Protein AF-A0A3R7EZM6-F1 (afdb_monomer_lite)

Secondary structure (DSSP, 8-state):
-----HHHHHHHHHHHHHHHHHHHHHHHHHTHHHHHHHHHHTHHHHHHHHHHHHHHHHHHHHHHHHHHHHHTTSS-THHIIIIIHHHHHHHHHHHHHHHHHHHHHHSPPP-

Foldseek 3Di:
DPDDDLVVVVVVLVVLLVVLVVLLVVLCVVCVVLQVVLCVVPVVLNVVLVVLQVVLVVLLVVLVVVVVCVVVVNDPPVCCVVPNSVSNVSSSVSNSVSSVSSSVSRPDDDD

Structure (mmCIF, N/CA/C/O backbone):
data_AF-A0A3R7EZM6-F1
#
_entry.id   AF-A0A3R7EZM6-F1
#
loop_
_atom_site.group_PDB
_atom_site.id
_atom_site.type_symbol
_atom_site.label_atom_id
_atom_site.label_alt_id
_atom_site.label_comp_id
_atom_site.label_asym_id
_atom_site.label_entity_id
_atom_site.label_seq_id
_atom_site.pdbx_PDB_ins_code
_atom_site.Cartn_x
_atom_site.Cartn_y
_atom_site.Cartn_z
_atom_site.occupancy
_atom_site.B_iso_or_equiv
_atom_site.auth_seq_id
_atom_site.auth_comp_id
_atom_site.auth_asym_id
_atom_site.auth_atom_id
_atom_site.pdbx_PDB_model_num
ATOM 1 N N . MET A 1 1 ? -7.987 -1.698 -29.548 1.00 43.88 1 MET A N 1
ATOM 2 C CA . MET A 1 1 ? -8.085 -1.948 -28.092 1.00 43.88 1 MET A CA 1
ATOM 3 C C . MET A 1 1 ? -7.441 -0.764 -27.388 1.00 43.88 1 MET A C 1
ATOM 5 O O . MET A 1 1 ? -6.288 -0.829 -26.992 1.00 43.88 1 MET A O 1
ATOM 9 N N . GLU A 1 2 ? -8.156 0.354 -27.339 1.00 59.28 2 GLU A N 1
ATOM 10 C CA . GLU A 1 2 ? -7.651 1.657 -26.894 1.00 59.28 2 GLU A CA 1
ATOM 11 C C . GLU A 1 2 ? -8.391 2.046 -25.611 1.00 59.28 2 GLU A C 1
ATOM 13 O O . GLU A 1 2 ? -9.231 2.932 -25.597 1.00 59.28 2 GLU A O 1
ATOM 18 N N . TYR A 1 3 ? -8.197 1.277 -24.541 1.00 50.41 3 TYR A N 1
ATOM 19 C CA . TYR A 1 3 ? -8.977 1.458 -23.315 1.00 50.41 3 TYR A CA 1
ATOM 20 C C . TYR A 1 3 ? -8.127 1.178 -22.082 1.00 50.41 3 TYR A C 1
ATOM 22 O O . TYR A 1 3 ? -8.296 0.155 -21.433 1.00 50.41 3 TYR A O 1
ATOM 30 N N . LEU A 1 4 ? -7.188 2.084 -21.796 1.00 57.31 4 LEU A N 1
ATOM 31 C CA . LEU A 1 4 ? -6.825 2.546 -20.448 1.00 57.31 4 LEU A CA 1
ATOM 32 C C . LEU A 1 4 ? -5.676 3.553 -20.593 1.00 57.31 4 LEU A C 1
ATOM 34 O O . LEU A 1 4 ? -4.533 3.167 -20.821 1.00 57.31 4 LEU A O 1
ATOM 38 N N . ASN A 1 5 ? -5.958 4.854 -20.468 1.00 72.81 5 ASN A N 1
ATOM 39 C CA . ASN A 1 5 ? -4.878 5.835 -20.373 1.00 72.81 5 ASN A CA 1
ATOM 40 C C . ASN A 1 5 ? -4.192 5.645 -19.004 1.00 72.81 5 ASN A C 1
ATOM 42 O O . ASN A 1 5 ? -4.854 5.846 -17.978 1.00 72.81 5 ASN A O 1
ATOM 46 N N . PRO A 1 6 ? -2.899 5.274 -18.950 1.00 68.56 6 PRO A N 1
ATOM 47 C CA . PRO A 1 6 ? -2.196 5.011 -17.693 1.00 68.56 6 PRO A CA 1
ATOM 48 C C . PRO A 1 6 ? -2.217 6.218 -16.743 1.00 68.56 6 PRO A C 1
ATOM 50 O O . PRO A 1 6 ? -2.225 6.047 -15.524 1.00 68.56 6 PRO A O 1
ATOM 53 N N . VAL A 1 7 ? -2.320 7.436 -17.285 1.00 73.62 7 VAL A N 1
ATOM 54 C CA . VAL A 1 7 ? -2.462 8.669 -16.502 1.00 73.62 7 VAL A CA 1
ATOM 55 C C . VAL A 1 7 ? -3.795 8.699 -15.747 1.00 73.62 7 VAL A C 1
ATOM 57 O O . VAL A 1 7 ? -3.818 8.976 -14.549 1.00 73.62 7 VAL A O 1
ATOM 60 N N . LEU A 1 8 ? -4.906 8.354 -16.410 1.00 79.94 8 LEU A N 1
ATOM 61 C CA . LEU A 1 8 ? -6.233 8.308 -15.780 1.00 79.94 8 LEU A CA 1
ATOM 62 C C . LEU A 1 8 ? -6.292 7.245 -14.680 1.00 79.94 8 LEU A C 1
ATOM 64 O O . LEU A 1 8 ? -6.853 7.497 -13.615 1.00 79.94 8 LEU A O 1
ATOM 68 N N . VAL A 1 9 ? -5.668 6.085 -14.905 1.00 77.81 9 VAL A N 1
ATOM 69 C CA . VAL A 1 9 ? -5.576 5.013 -13.900 1.00 77.81 9 VAL A CA 1
ATOM 70 C C . VAL A 1 9 ? -4.838 5.504 -12.655 1.00 77.81 9 VAL A C 1
ATOM 72 O O . VAL A 1 9 ? -5.311 5.289 -11.539 1.00 77.81 9 VAL A O 1
ATOM 75 N N . GLY A 1 10 ? -3.725 6.222 -12.834 1.00 76.06 10 GLY A N 1
ATOM 76 C CA . GLY A 1 10 ? -2.974 6.820 -11.730 1.00 76.06 10 GLY A CA 1
ATOM 77 C C . GLY A 1 10 ? -3.783 7.855 -10.939 1.00 76.06 10 GLY A C 1
ATOM 78 O O . GLY A 1 10 ? -3.780 7.838 -9.705 1.00 76.06 10 GLY A O 1
ATOM 79 N N . ILE A 1 11 ? -4.532 8.724 -11.626 1.00 82.88 11 ILE A N 1
ATOM 80 C CA . ILE A 1 11 ? -5.404 9.722 -10.984 1.00 82.88 11 ILE A CA 1
ATOM 81 C C . ILE A 1 11 ? -6.517 9.035 -10.180 1.00 82.88 11 ILE A C 1
ATOM 83 O O . ILE A 1 11 ? -6.741 9.371 -9.015 1.00 82.88 11 ILE A O 1
ATOM 87 N N . PHE A 1 12 ? -7.182 8.030 -10.751 1.00 83.12 12 PHE A N 1
ATOM 88 C CA . PHE A 1 12 ? -8.228 7.288 -10.044 1.00 83.12 12 PHE A CA 1
ATOM 89 C C . PHE A 1 12 ? -7.680 6.552 -8.819 1.00 83.12 12 PHE A C 1
ATOM 91 O O . PHE A 1 12 ? -8.235 6.669 -7.724 1.00 83.12 12 PHE A O 1
ATOM 98 N N . ALA A 1 13 ? -6.567 5.837 -8.981 1.00 80.62 13 ALA A N 1
ATOM 99 C CA . ALA A 1 13 ? -5.948 5.083 -7.900 1.00 80.62 13 ALA A CA 1
ATOM 100 C C . ALA A 1 13 ? -5.480 5.991 -6.751 1.00 80.62 13 ALA A C 1
ATOM 102 O O . ALA A 1 13 ? -5.758 5.704 -5.586 1.00 80.62 13 ALA A O 1
ATOM 103 N N . SER A 1 14 ? -4.834 7.118 -7.068 1.00 81.31 14 SER A N 1
ATOM 104 C CA . SER A 1 14 ? -4.398 8.097 -6.062 1.00 81.31 14 SER A CA 1
ATOM 105 C C . SER A 1 14 ? -5.576 8.732 -5.318 1.00 81.31 14 SER A C 1
ATOM 107 O O . SER A 1 14 ? -5.522 8.872 -4.096 1.00 81.31 14 SER A O 1
ATOM 109 N N . THR A 1 15 ? -6.675 9.030 -6.016 1.00 87.25 15 THR A N 1
ATOM 110 C CA . THR A 1 15 ? -7.901 9.560 -5.399 1.00 87.25 15 THR A CA 1
ATOM 111 C C . THR A 1 15 ? -8.509 8.560 -4.414 1.00 87.25 15 THR A C 1
ATOM 113 O O . THR A 1 15 ? -8.823 8.919 -3.277 1.00 87.25 15 THR A O 1
ATOM 116 N N . ILE A 1 16 ? -8.622 7.286 -4.810 1.00 86.00 16 ILE A N 1
ATOM 117 C CA . ILE A 1 16 ? -9.143 6.207 -3.956 1.00 86.00 16 ILE A CA 1
ATOM 118 C C . ILE A 1 16 ? -8.247 6.007 -2.727 1.00 86.00 16 ILE A C 1
ATOM 120 O O . ILE A 1 16 ? -8.748 5.946 -1.600 1.00 86.00 16 ILE A O 1
ATOM 124 N N . ALA A 1 17 ? -6.929 5.946 -2.927 1.00 82.75 17 ALA A N 1
ATOM 125 C CA . ALA A 1 17 ? -5.959 5.786 -1.848 1.00 82.75 17 ALA A CA 1
ATOM 126 C C . ALA A 1 17 ? -5.990 6.970 -0.868 1.00 82.75 17 ALA A C 1
ATOM 128 O O . ALA A 1 17 ? -5.985 6.765 0.349 1.00 82.75 17 ALA A O 1
ATOM 129 N N . SER A 1 18 ? -6.085 8.201 -1.378 1.00 87.44 18 SER A N 1
ATOM 130 C CA . SER A 1 18 ? -6.187 9.417 -0.565 1.00 87.44 18 SER A CA 1
ATOM 131 C C . SER A 1 18 ? -7.479 9.436 0.253 1.00 87.44 18 SER A C 1
ATOM 133 O O . SER A 1 18 ? -7.446 9.643 1.468 1.00 87.44 18 SER A O 1
ATOM 135 N N . TYR A 1 19 ? -8.613 9.095 -0.367 1.00 89.31 19 TYR A N 1
ATOM 136 C CA . TYR A 1 19 ? -9.893 8.965 0.328 1.00 89.31 19 TYR A CA 1
ATOM 137 C C . TYR A 1 19 ? -9.842 7.913 1.449 1.00 89.31 19 TYR A C 1
ATOM 139 O O . TYR A 1 19 ? -10.270 8.183 2.574 1.00 89.31 19 TYR A O 1
ATOM 147 N N . LEU A 1 20 ? -9.286 6.726 1.176 1.00 85.00 20 LEU A N 1
ATOM 148 C CA . LEU A 1 20 ? -9.105 5.666 2.175 1.00 85.00 20 LEU A CA 1
ATOM 149 C C . LEU A 1 20 ? -8.205 6.116 3.327 1.00 85.00 20 LEU A C 1
ATOM 151 O O . LEU A 1 20 ? -8.555 5.915 4.490 1.00 85.00 20 LEU A O 1
ATOM 155 N N . THR A 1 21 ? -7.091 6.773 3.011 1.00 87.50 21 THR A N 1
ATOM 156 C CA . THR A 1 21 ? -6.151 7.310 4.003 1.00 87.50 21 THR A CA 1
ATOM 157 C C . THR A 1 21 ? -6.829 8.346 4.893 1.00 87.50 21 THR A C 1
ATOM 159 O O . THR A 1 21 ? -6.755 8.249 6.118 1.00 87.50 21 THR A O 1
ATOM 162 N N . PHE A 1 22 ? -7.577 9.282 4.302 1.00 89.06 22 PHE A N 1
ATOM 163 C CA . PHE A 1 22 ? -8.352 10.270 5.047 1.00 89.06 22 PHE A CA 1
ATOM 164 C C . PHE A 1 22 ? -9.390 9.611 5.961 1.00 89.06 22 PHE A C 1
ATOM 166 O O . PHE A 1 22 ? -9.558 10.002 7.116 1.00 89.06 22 PHE A O 1
ATOM 173 N N . LYS A 1 23 ? -10.068 8.569 5.476 1.00 85.69 23 LYS A N 1
ATOM 174 C CA . LYS A 1 23 ? -11.076 7.835 6.246 1.00 85.69 23 LYS A CA 1
ATOM 175 C C . LYS A 1 23 ? -10.468 7.102 7.440 1.00 85.69 23 LYS A C 1
ATOM 177 O O . LYS A 1 23 ? -11.058 7.110 8.525 1.00 85.69 23 LYS A O 1
ATOM 182 N N . VAL A 1 24 ? -9.299 6.488 7.244 1.00 85.50 24 VAL A N 1
ATOM 183 C CA . VAL A 1 24 ? -8.515 5.851 8.307 1.00 85.50 24 VAL A CA 1
ATOM 184 C C . VAL A 1 24 ? -8.086 6.895 9.332 1.00 85.50 24 VAL A C 1
ATOM 186 O O . VAL A 1 24 ? -8.398 6.748 10.511 1.00 85.50 24 VAL A O 1
ATOM 189 N N . TYR A 1 25 ? -7.478 7.992 8.878 1.00 87.81 25 TYR A N 1
ATOM 190 C CA . TYR A 1 25 ? -7.027 9.088 9.733 1.00 87.81 25 TYR A CA 1
ATOM 191 C C . TYR A 1 25 ? -8.171 9.688 10.561 1.00 87.81 25 TYR A C 1
ATOM 193 O O . TYR A 1 25 ? -8.088 9.756 11.784 1.00 87.81 25 TYR A O 1
ATOM 201 N N . SER A 1 26 ? -9.284 10.043 9.915 1.00 84.19 26 SER A N 1
ATOM 202 C CA . SER A 1 26 ? -10.452 10.627 10.580 1.00 84.19 26 SER A CA 1
ATOM 203 C C . SER A 1 26 ? -11.067 9.677 11.614 1.00 84.19 26 SER A C 1
ATOM 205 O O . SER A 1 26 ? -11.470 10.111 12.694 1.00 84.19 26 SER A O 1
ATOM 207 N N . SER A 1 27 ? -11.115 8.374 11.313 1.00 80.38 27 SER A N 1
ATOM 208 C CA . SER A 1 27 ? -11.652 7.369 12.241 1.00 80.38 27 SER A CA 1
ATOM 209 C C . SER A 1 27 ? -10.749 7.186 13.459 1.00 80.38 27 SER A C 1
ATOM 211 O O . SER A 1 27 ? -11.257 7.148 14.580 1.00 80.38 27 SER A O 1
ATOM 213 N N . SER A 1 28 ? -9.432 7.141 13.244 1.00 80.31 28 SER A N 1
ATOM 214 C CA . SER A 1 28 ? -8.443 7.054 14.318 1.00 80.31 28 SER A CA 1
ATOM 215 C C . SER A 1 28 ? -8.463 8.295 15.208 1.00 80.31 28 SER A C 1
ATOM 217 O O . SER A 1 28 ? -8.499 8.156 16.423 1.00 80.31 28 SER A O 1
ATOM 219 N N . MET A 1 29 ? -8.521 9.497 14.625 1.00 82.75 29 MET A N 1
ATOM 220 C CA . MET A 1 29 ? -8.456 10.761 15.370 1.00 82.75 29 MET A CA 1
ATOM 221 C C . MET A 1 29 ? -9.715 11.030 16.207 1.00 82.75 29 MET A C 1
ATOM 223 O O . MET A 1 29 ? -9.639 11.594 17.293 1.00 82.75 29 MET A O 1
ATOM 227 N N . ARG A 1 30 ? -10.899 10.627 15.719 1.00 81.69 30 ARG A N 1
ATOM 228 C CA . ARG A 1 30 ? -12.169 10.854 16.434 1.00 81.69 30 ARG A CA 1
ATOM 229 C C . ARG A 1 30 ? -12.317 10.001 17.690 1.00 81.69 30 ARG A C 1
ATOM 231 O O . ARG A 1 30 ? -13.044 10.395 18.597 1.00 81.69 30 ARG A O 1
ATOM 238 N N . ARG A 1 31 ? -11.722 8.805 17.715 1.00 82.31 31 ARG A N 1
ATOM 239 C CA . ARG A 1 31 ? -11.800 7.862 18.842 1.00 82.31 31 ARG A CA 1
ATOM 240 C C . ARG A 1 31 ? -10.493 7.080 18.959 1.00 82.31 31 ARG A C 1
ATOM 242 O O . ARG A 1 31 ? -10.457 5.879 18.678 1.00 82.31 31 ARG A O 1
ATOM 249 N N . THR A 1 32 ? -9.430 7.773 19.354 1.00 81.88 32 THR A N 1
ATOM 250 C CA . THR A 1 32 ? -8.072 7.218 19.437 1.00 81.88 32 THR A CA 1
ATOM 251 C C . THR A 1 32 ? -8.016 5.993 20.343 1.00 81.88 32 THR A C 1
ATOM 253 O O . THR A 1 32 ? -7.621 4.923 19.884 1.00 81.88 32 THR A O 1
ATOM 256 N N . ASP A 1 33 ? -8.531 6.094 21.570 1.00 84.00 33 ASP A N 1
ATOM 257 C CA . ASP A 1 33 ? -8.497 4.991 22.543 1.00 84.00 33 ASP A CA 1
ATOM 258 C C . ASP A 1 33 ? -9.264 3.759 22.050 1.00 84.00 33 ASP A C 1
ATOM 260 O O . ASP A 1 33 ? -8.793 2.626 22.158 1.00 84.00 33 ASP A O 1
ATOM 264 N N . TYR A 1 34 ? -10.420 3.977 21.414 1.00 85.31 34 TYR A N 1
ATOM 265 C CA . TYR A 1 34 ? -11.209 2.904 20.804 1.00 85.31 34 TYR A CA 1
ATOM 266 C C . TYR A 1 34 ? -10.456 2.222 19.657 1.00 85.31 34 TYR A C 1
ATOM 268 O O . TYR A 1 34 ? -10.463 0.994 19.542 1.00 85.31 34 TYR A O 1
ATOM 276 N N . SER A 1 35 ? -9.816 3.016 18.799 1.00 82.44 35 SER A N 1
ATOM 277 C CA . SER A 1 35 ? -9.079 2.517 17.638 1.00 82.44 35 SER A CA 1
ATOM 278 C C . SER A 1 35 ? -7.858 1.713 18.077 1.00 82.44 35 SER A C 1
ATOM 280 O O . SER A 1 35 ? -7.643 0.613 17.570 1.00 82.44 35 SER A O 1
ATOM 282 N N . ILE A 1 36 ? -7.120 2.201 19.079 1.00 83.75 36 ILE A N 1
ATOM 283 C CA . ILE A 1 36 ? -5.988 1.495 19.687 1.00 83.75 36 ILE A CA 1
ATOM 284 C C . ILE A 1 36 ? -6.459 0.177 20.310 1.00 83.75 36 ILE A C 1
ATOM 286 O O . ILE A 1 36 ? -5.928 -0.880 19.967 1.00 83.75 36 ILE A O 1
ATOM 290 N N . ALA A 1 37 ? -7.502 0.199 21.146 1.00 86.31 37 ALA A N 1
ATOM 291 C CA . ALA A 1 37 ? -8.046 -1.017 21.751 1.00 86.31 37 ALA A CA 1
ATOM 292 C C . ALA A 1 37 ? -8.460 -2.050 20.688 1.00 86.31 37 ALA A C 1
ATOM 294 O O . ALA A 1 37 ? -8.152 -3.237 20.808 1.00 86.31 37 ALA A O 1
ATOM 295 N N . ARG A 1 38 ? -9.091 -1.610 19.593 1.00 85.56 38 ARG A N 1
ATOM 296 C CA . ARG A 1 38 ? -9.473 -2.477 18.467 1.00 85.56 38 ARG A CA 1
ATOM 297 C C . ARG A 1 38 ? -8.277 -3.075 17.730 1.00 85.56 38 ARG A C 1
ATOM 299 O O . ARG A 1 38 ? -8.370 -4.236 17.332 1.00 85.56 38 ARG A O 1
ATOM 306 N N . LEU A 1 39 ? -7.176 -2.339 17.570 1.00 89.06 39 LEU A N 1
ATOM 307 C CA . LEU A 1 39 ? -5.950 -2.868 16.959 1.00 89.06 39 LEU A CA 1
ATOM 308 C C . LEU A 1 39 ? -5.383 -4.043 17.769 1.00 89.06 39 LEU A C 1
ATOM 310 O O . LEU A 1 39 ? -4.953 -5.036 17.174 1.00 89.06 39 LEU A O 1
ATOM 314 N N . PHE A 1 40 ? -5.445 -3.967 19.103 1.00 88.50 40 PHE A N 1
ATOM 315 C CA . PHE A 1 40 ? -5.037 -5.056 19.997 1.00 88.50 40 PHE A CA 1
ATOM 316 C C . PHE A 1 40 ? -6.054 -6.203 20.041 1.00 88.50 40 PHE A C 1
ATOM 318 O O . PHE A 1 40 ? -5.663 -7.368 19.974 1.00 88.50 40 PHE A O 1
ATOM 325 N N . LEU A 1 41 ? -7.356 -5.904 20.088 1.00 88.38 41 LEU A N 1
ATOM 326 C CA . LEU A 1 41 ? -8.413 -6.923 20.111 1.00 88.38 41 LEU A CA 1
ATOM 327 C C . LEU A 1 41 ? -8.481 -7.720 18.800 1.00 88.38 41 LEU A C 1
ATOM 329 O O . LEU A 1 41 ? -8.664 -8.936 18.819 1.00 88.38 41 LEU A O 1
ATOM 333 N N . ARG A 1 42 ? -8.285 -7.064 17.649 1.00 89.75 42 ARG A N 1
ATOM 334 C CA . ARG A 1 42 ? -8.233 -7.705 16.322 1.00 89.75 42 ARG A CA 1
ATOM 335 C C . ARG A 1 42 ? -6.793 -7.940 15.862 1.00 89.75 42 ARG A C 1
ATOM 337 O O . ARG A 1 42 ? -6.482 -7.792 14.683 1.00 89.75 42 ARG A O 1
ATOM 344 N N . ARG A 1 43 ? -5.911 -8.355 16.781 1.00 89.00 43 ARG A N 1
ATOM 345 C CA . ARG A 1 43 ? -4.466 -8.541 16.545 1.00 89.00 43 ARG A CA 1
ATOM 346 C C . ARG A 1 43 ? -4.134 -9.294 15.252 1.00 89.00 43 ARG A C 1
ATOM 348 O O . ARG A 1 43 ? -3.197 -8.908 14.562 1.00 89.00 43 ARG A O 1
ATOM 355 N N . ARG A 1 44 ? -4.877 -10.355 14.907 1.00 90.25 44 ARG A N 1
ATOM 356 C CA . ARG A 1 44 ? -4.645 -11.128 13.669 1.00 90.25 44 ARG A CA 1
ATOM 357 C C . ARG A 1 44 ? -4.844 -10.277 12.412 1.00 90.25 44 ARG A C 1
ATOM 359 O O . ARG A 1 44 ? -3.968 -10.271 11.550 1.00 90.25 44 ARG A O 1
ATOM 366 N N . ASP A 1 45 ? -5.946 -9.535 12.340 1.00 88.88 45 ASP A N 1
ATOM 367 C CA . ASP A 1 45 ? -6.275 -8.667 11.203 1.00 88.88 45 ASP A CA 1
ATOM 368 C C . ASP A 1 45 ? -5.320 -7.468 11.136 1.00 88.88 45 ASP A C 1
ATOM 370 O O . ASP A 1 45 ? -4.843 -7.116 10.059 1.00 88.88 45 ASP A O 1
ATOM 374 N N . THR A 1 46 ? -4.952 -6.903 12.291 1.00 90.06 46 THR A N 1
ATOM 375 C CA . THR A 1 46 ? -3.944 -5.838 12.399 1.00 90.06 46 THR A CA 1
ATOM 376 C C . THR A 1 46 ? -2.584 -6.292 11.872 1.00 90.06 46 THR A C 1
ATOM 378 O O . THR A 1 46 ? -1.989 -5.622 11.031 1.00 90.06 46 THR A O 1
ATOM 381 N N . ILE A 1 47 ? -2.094 -7.455 12.317 1.00 92.44 47 ILE A N 1
ATOM 382 C CA . ILE A 1 47 ? -0.821 -8.017 11.840 1.00 92.44 47 ILE A CA 1
ATOM 383 C C . ILE A 1 47 ? -0.902 -8.318 10.343 1.00 92.44 47 ILE A C 1
ATOM 385 O O . ILE A 1 47 ? 0.066 -8.080 9.624 1.00 92.44 47 ILE A O 1
ATOM 389 N N . LYS A 1 48 ? -2.041 -8.824 9.853 1.00 92.31 48 LYS A N 1
ATOM 390 C CA . LYS A 1 48 ? -2.249 -9.064 8.421 1.00 92.31 48 LYS A CA 1
ATOM 391 C C . LYS A 1 48 ? -2.158 -7.761 7.624 1.00 92.31 48 LYS A C 1
ATOM 393 O O . LYS A 1 48 ? -1.405 -7.719 6.656 1.00 92.31 48 LYS A O 1
ATOM 398 N N . SER A 1 49 ? -2.864 -6.710 8.046 1.00 92.88 49 SER A N 1
ATOM 399 C CA . SER A 1 49 ? -2.781 -5.379 7.433 1.00 92.88 49 SER A CA 1
ATOM 400 C C . SER A 1 49 ? -1.337 -4.875 7.415 1.00 92.88 49 SER A C 1
ATOM 402 O O . SER A 1 49 ? -0.832 -4.518 6.356 1.00 92.88 49 SER A O 1
ATOM 404 N N . LEU A 1 50 ? -0.624 -4.962 8.542 1.00 93.44 50 LEU A N 1
ATOM 405 C CA . LEU A 1 50 ? 0.765 -4.515 8.629 1.00 93.44 50 LEU A CA 1
ATOM 406 C C . LEU A 1 50 ? 1.703 -5.312 7.707 1.00 93.44 50 LEU A C 1
ATOM 408 O O . LEU A 1 50 ? 2.530 -4.720 7.023 1.00 93.44 50 LEU A O 1
ATOM 412 N N . LYS A 1 51 ? 1.554 -6.641 7.628 1.00 94.06 51 LYS A N 1
ATOM 413 C CA . LYS A 1 51 ? 2.337 -7.481 6.704 1.00 94.06 51 LYS A CA 1
ATOM 414 C C . LYS A 1 51 ? 2.107 -7.089 5.245 1.00 94.06 51 LYS A C 1
ATOM 416 O O . LYS A 1 51 ? 3.069 -6.967 4.494 1.00 94.06 51 LYS A O 1
ATOM 421 N N . VAL A 1 52 ? 0.849 -6.872 4.858 1.00 94.50 52 VAL A N 1
ATOM 422 C CA . VAL A 1 52 ? 0.493 -6.427 3.501 1.00 94.50 52 VAL A CA 1
ATOM 423 C C . VAL A 1 52 ? 1.038 -5.022 3.234 1.00 94.50 52 VAL A C 1
ATOM 425 O O . VAL A 1 52 ? 1.559 -4.777 2.150 1.00 94.50 52 VAL A O 1
ATOM 428 N N . LEU A 1 53 ? 0.968 -4.118 4.219 1.00 93.88 53 LEU A N 1
ATOM 429 C CA . LEU A 1 53 ? 1.523 -2.768 4.121 1.00 93.88 53 LEU A CA 1
ATOM 430 C C . LEU A 1 53 ? 3.026 -2.808 3.836 1.00 93.88 53 LEU A C 1
ATOM 432 O O . LEU A 1 53 ? 3.490 -2.172 2.895 1.00 93.88 53 LEU A O 1
ATOM 436 N N . ILE A 1 54 ? 3.769 -3.578 4.636 1.00 94.50 54 ILE A N 1
ATOM 437 C CA . ILE A 1 54 ? 5.220 -3.726 4.503 1.00 94.50 54 ILE A CA 1
ATOM 438 C C . ILE A 1 54 ? 5.556 -4.317 3.133 1.00 94.50 54 ILE A C 1
ATOM 440 O O . ILE A 1 54 ? 6.365 -3.739 2.417 1.00 94.50 54 ILE A O 1
ATOM 444 N N . ALA A 1 55 ? 4.886 -5.400 2.725 1.00 94.19 55 ALA A N 1
ATOM 445 C CA . ALA A 1 55 ? 5.101 -6.010 1.413 1.00 94.19 55 ALA A CA 1
ATOM 446 C C . ALA A 1 55 ? 4.828 -5.026 0.260 1.00 94.19 55 ALA A C 1
ATOM 448 O O . ALA A 1 55 ? 5.632 -4.920 -0.665 1.00 94.19 55 ALA A O 1
ATOM 449 N N . GLY A 1 56 ? 3.732 -4.264 0.341 1.00 93.56 56 GLY A N 1
ATOM 450 C CA . GLY A 1 56 ? 3.394 -3.227 -0.634 1.00 93.56 56 GLY A CA 1
ATOM 451 C C . GLY A 1 56 ? 4.464 -2.137 -0.724 1.00 93.56 56 GLY A C 1
ATOM 452 O O . GLY A 1 56 ? 4.874 -1.780 -1.827 1.00 93.56 56 GLY A O 1
ATOM 453 N N . PHE A 1 57 ? 4.976 -1.658 0.414 1.00 92.69 57 PHE A N 1
ATOM 454 C CA . PHE A 1 57 ? 6.067 -0.680 0.439 1.00 92.69 57 PHE A CA 1
ATOM 455 C C . PHE A 1 57 ? 7.383 -1.236 -0.102 1.00 92.69 57 PHE A C 1
ATOM 457 O O . PHE A 1 57 ? 8.078 -0.525 -0.824 1.00 92.69 57 PHE A O 1
ATOM 464 N N . THR A 1 58 ? 7.727 -2.489 0.198 1.00 94.12 58 THR A N 1
ATOM 465 C CA . THR A 1 58 ? 8.931 -3.129 -0.349 1.00 94.12 58 THR A CA 1
ATOM 466 C C . THR A 1 58 ? 8.855 -3.229 -1.873 1.00 94.12 58 THR A C 1
ATOM 468 O O . THR A 1 58 ? 9.809 -2.868 -2.562 1.00 94.12 58 THR A O 1
ATOM 471 N N . ILE A 1 59 ? 7.704 -3.643 -2.411 1.00 93.69 59 ILE A N 1
ATOM 472 C CA . ILE A 1 59 ? 7.471 -3.713 -3.860 1.00 93.69 59 ILE A CA 1
ATOM 473 C C . ILE A 1 59 ? 7.533 -2.311 -4.474 1.00 93.69 59 ILE A C 1
ATOM 475 O O . ILE A 1 59 ? 8.249 -2.103 -5.452 1.00 93.69 59 ILE A O 1
ATOM 479 N N . PHE A 1 60 ? 6.882 -1.321 -3.863 1.00 91.56 60 PHE A N 1
ATOM 480 C CA . PHE A 1 60 ? 6.953 0.067 -4.320 1.00 91.56 60 PHE A CA 1
ATOM 481 C C . PHE A 1 60 ? 8.393 0.598 -4.357 1.00 91.56 60 PHE A C 1
ATOM 483 O O . PHE A 1 60 ? 8.823 1.165 -5.361 1.00 91.56 60 PHE A O 1
ATOM 490 N N . ALA A 1 61 ? 9.162 0.379 -3.288 1.00 93.25 61 ALA A N 1
ATOM 491 C CA . ALA A 1 61 ? 10.561 0.783 -3.208 1.00 93.25 61 ALA A CA 1
ATOM 492 C C . ALA A 1 61 ? 11.401 0.125 -4.313 1.00 93.25 61 ALA A C 1
ATOM 494 O O . ALA A 1 61 ? 12.215 0.799 -4.941 1.00 93.25 61 ALA A O 1
ATOM 495 N N . SER A 1 62 ? 11.149 -1.151 -4.622 1.00 92.69 62 SER A N 1
ATOM 496 C CA . SER A 1 62 ? 11.816 -1.836 -5.735 1.00 92.69 62 SER A CA 1
ATOM 497 C C . SER A 1 62 ? 11.502 -1.197 -7.096 1.00 92.69 62 SER A C 1
ATOM 499 O O . SER A 1 62 ? 12.413 -0.979 -7.892 1.00 92.69 62 SER A O 1
ATOM 501 N N . GLY A 1 63 ? 10.255 -0.772 -7.338 1.00 90.56 63 GLY A N 1
ATOM 502 C CA . GLY A 1 63 ? 9.883 -0.035 -8.555 1.00 90.56 63 GLY A CA 1
ATOM 503 C C . GLY A 1 63 ? 10.584 1.324 -8.665 1.00 90.56 63 GLY A C 1
ATOM 504 O O . GLY A 1 63 ? 10.960 1.769 -9.756 1.00 90.56 63 GLY A O 1
ATOM 505 N N . ARG A 1 64 ? 10.845 1.972 -7.524 1.00 92.31 64 ARG A N 1
ATOM 506 C CA . ARG A 1 64 ? 11.650 3.201 -7.472 1.00 92.31 64 ARG A CA 1
ATOM 507 C C . ARG A 1 64 ? 13.125 2.938 -7.749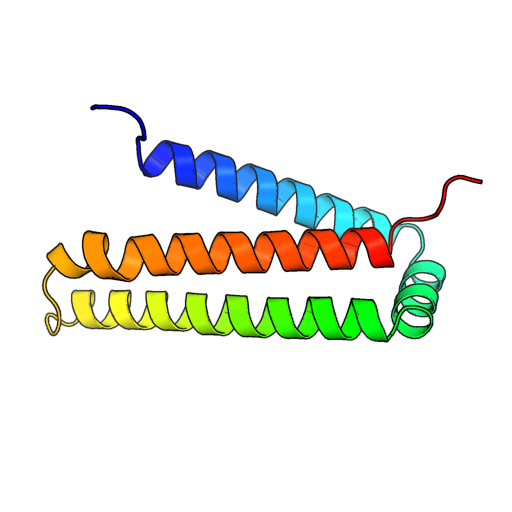 1.00 92.31 64 ARG A C 1
ATOM 509 O O . ARG A 1 64 ? 13.721 3.728 -8.473 1.00 92.31 64 ARG A O 1
ATOM 516 N N . LEU A 1 65 ? 13.689 1.827 -7.277 1.00 92.44 65 LEU A N 1
ATOM 517 C CA . LEU A 1 65 ? 15.049 1.422 -7.651 1.00 92.44 65 LEU A CA 1
ATOM 518 C C . LEU A 1 65 ? 15.170 1.188 -9.160 1.00 92.44 65 LEU A C 1
ATOM 520 O O . LEU A 1 65 ? 16.106 1.696 -9.767 1.00 92.44 65 LEU A O 1
ATOM 524 N N . VAL A 1 66 ? 14.191 0.526 -9.788 1.00 89.81 66 VAL A N 1
ATOM 525 C CA . VAL A 1 66 ? 14.142 0.382 -11.257 1.00 89.81 66 VAL A CA 1
ATOM 526 C C . VAL A 1 66 ? 14.139 1.751 -11.940 1.00 89.81 66 VAL A C 1
ATOM 528 O O . VAL A 1 66 ? 14.884 1.967 -12.889 1.00 89.81 66 VAL A O 1
ATOM 531 N N . SER A 1 67 ? 13.367 2.708 -11.419 1.00 88.25 67 SER A N 1
ATOM 532 C CA . SER A 1 67 ? 13.355 4.080 -11.949 1.00 88.25 67 SER A CA 1
ATOM 533 C C . SER A 1 67 ? 14.729 4.756 -11.850 1.00 88.25 67 SER A C 1
ATOM 535 O O . SER A 1 67 ? 15.138 5.437 -12.786 1.00 88.25 67 SER A O 1
ATOM 537 N N . MET A 1 68 ? 15.458 4.549 -10.748 1.00 91.12 68 MET A N 1
ATOM 538 C CA . MET A 1 68 ? 16.818 5.076 -10.577 1.00 91.12 68 MET A CA 1
ATOM 539 C C . MET A 1 68 ? 17.812 4.426 -11.545 1.00 91.12 68 MET A C 1
ATOM 541 O O . MET A 1 68 ? 18.651 5.121 -12.107 1.00 91.12 68 MET A O 1
ATOM 545 N N . LEU A 1 69 ? 17.702 3.117 -11.789 1.00 90.00 69 LEU A N 1
ATOM 546 C CA . LEU A 1 69 ? 18.558 2.415 -12.753 1.00 90.00 69 LEU A CA 1
ATOM 547 C C . LEU A 1 69 ? 18.351 2.916 -14.188 1.00 90.00 69 LEU A C 1
ATOM 549 O O . LEU A 1 69 ? 19.320 3.026 -14.936 1.00 90.00 69 LEU A O 1
ATOM 553 N N . ILE A 1 70 ? 17.112 3.255 -14.554 1.00 89.62 70 ILE A N 1
ATOM 554 C CA . ILE A 1 70 ? 16.798 3.864 -15.854 1.00 89.62 70 ILE A CA 1
ATOM 555 C C . ILE A 1 70 ? 17.429 5.258 -15.953 1.00 89.62 70 ILE A C 1
ATOM 557 O O . ILE A 1 70 ? 18.096 5.561 -16.936 1.00 89.62 70 ILE A O 1
ATOM 561 N N . LEU A 1 71 ? 17.297 6.087 -14.910 1.00 90.44 71 LEU A N 1
ATOM 562 C CA . LEU A 1 71 ? 17.909 7.424 -14.870 1.00 90.44 71 LEU A CA 1
ATOM 563 C C . LEU A 1 71 ? 19.442 7.392 -14.958 1.00 90.44 71 LEU A C 1
ATOM 565 O O . LEU A 1 71 ? 20.043 8.311 -15.505 1.00 90.44 71 LEU A O 1
ATOM 569 N N . LEU A 1 72 ? 20.073 6.342 -14.430 1.00 91.94 72 LEU A N 1
ATOM 570 C CA . LEU A 1 72 ? 21.520 6.126 -14.511 1.00 91.94 72 LEU A CA 1
ATOM 571 C C . LEU A 1 72 ? 21.974 5.541 -15.862 1.00 91.94 72 LEU A C 1
ATOM 573 O O . LEU A 1 72 ? 23.167 5.312 -16.046 1.00 91.94 72 LEU A O 1
ATOM 577 N N . GLY A 1 73 ? 21.050 5.275 -16.791 1.00 88.62 73 GLY A N 1
ATOM 578 C CA . GLY A 1 73 ? 21.347 4.694 -18.103 1.00 88.62 73 GLY A CA 1
ATOM 579 C C . GLY A 1 73 ? 21.710 3.206 -18.067 1.00 88.62 73 GLY A C 1
ATOM 580 O O . GLY A 1 73 ? 22.219 2.680 -19.051 1.00 88.62 73 GLY A O 1
ATOM 581 N N . ILE A 1 74 ? 21.467 2.520 -16.944 1.00 90.31 74 ILE A N 1
ATOM 582 C CA . ILE A 1 74 ? 21.746 1.083 -16.784 1.00 90.31 74 ILE A CA 1
ATOM 583 C C . ILE A 1 74 ? 20.628 0.246 -17.423 1.00 90.31 74 ILE A C 1
ATOM 585 O O . ILE A 1 74 ? 20.887 -0.829 -17.959 1.00 90.31 74 ILE A O 1
ATOM 589 N N . LEU A 1 75 ? 19.383 0.730 -17.355 1.00 85.88 75 LEU A N 1
ATOM 590 C CA . LEU A 1 75 ? 18.204 0.101 -17.954 1.00 85.88 75 LEU A CA 1
ATOM 591 C C . LEU A 1 75 ? 17.609 0.995 -19.045 1.00 85.88 75 LEU A C 1
ATOM 593 O O . LEU A 1 75 ? 17.535 2.211 -18.888 1.00 85.88 75 LEU A O 1
ATOM 597 N N . GLU A 1 76 ? 17.110 0.376 -20.113 1.00 87.00 76 GLU A N 1
ATOM 598 C CA . GLU A 1 76 ? 16.378 1.075 -21.171 1.00 87.00 76 GLU A CA 1
ATOM 599 C C . GLU A 1 76 ? 15.033 1.632 -20.681 1.00 87.00 76 GLU A C 1
ATOM 601 O O . GLU A 1 76 ? 14.370 1.057 -19.814 1.00 87.00 76 GLU A O 1
ATOM 606 N N . GLU A 1 77 ? 14.561 2.711 -21.313 1.00 84.50 77 GLU A N 1
ATOM 607 C CA . GLU A 1 77 ? 13.247 3.311 -21.030 1.00 84.50 77 GLU A CA 1
ATOM 608 C C . GLU A 1 77 ? 12.077 2.342 -21.268 1.00 84.50 77 GLU A C 1
ATOM 610 O O . GLU A 1 77 ? 11.020 2.464 -20.645 1.00 84.50 77 GLU A O 1
ATOM 615 N N . SER A 1 78 ? 12.270 1.321 -22.109 1.00 84.69 78 SER A N 1
ATOM 616 C CA . SER A 1 78 ? 11.309 0.234 -22.323 1.00 84.69 78 SER A CA 1
ATOM 617 C C . SER A 1 78 ? 10.949 -0.489 -21.011 1.00 84.69 78 SER A C 1
ATOM 619 O O . SER A 1 78 ? 9.796 -0.891 -20.816 1.00 84.69 78 SER A O 1
ATOM 621 N N . ALA A 1 79 ? 11.879 -0.557 -20.049 1.00 82.38 79 ALA A N 1
ATOM 622 C CA . ALA A 1 79 ? 11.661 -1.140 -18.726 1.00 82.3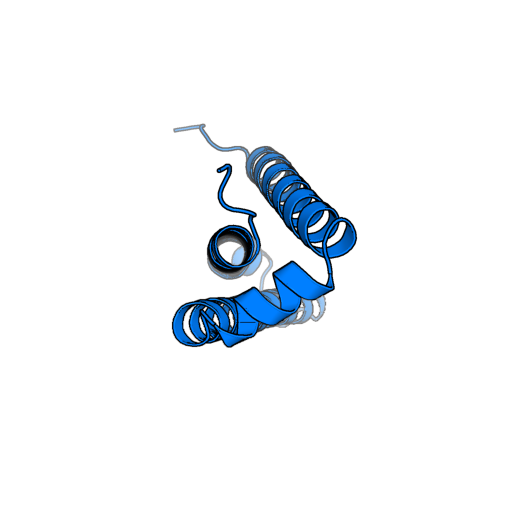8 79 ALA A CA 1
ATOM 623 C C . ALA A 1 79 ? 10.597 -0.398 -17.896 1.00 82.38 79 ALA A C 1
ATOM 625 O O . ALA A 1 79 ? 10.020 -0.982 -16.972 1.00 82.38 79 ALA A O 1
ATOM 626 N N . ILE A 1 80 ? 10.275 0.859 -18.230 1.00 81.50 80 ILE A N 1
ATOM 627 C CA . ILE A 1 80 ? 9.169 1.586 -17.595 1.00 81.50 80 ILE A CA 1
ATOM 628 C C . ILE A 1 80 ? 7.859 0.822 -17.807 1.00 81.50 80 ILE A C 1
ATOM 630 O O . ILE A 1 80 ? 7.126 0.570 -16.851 1.00 81.50 80 ILE A O 1
ATOM 634 N N . TYR A 1 81 ? 7.579 0.412 -19.042 1.00 80.44 81 TYR A N 1
ATOM 635 C CA . TYR A 1 81 ? 6.301 -0.200 -19.396 1.00 80.44 81 TYR A CA 1
ATOM 636 C C . TYR A 1 81 ? 6.198 -1.657 -18.942 1.00 80.44 81 TYR A C 1
ATOM 638 O O . TYR A 1 81 ? 5.147 -2.068 -18.456 1.00 80.44 81 TYR A O 1
ATOM 646 N N . TYR A 1 82 ? 7.283 -2.426 -19.055 1.00 83.25 82 TYR A N 1
ATOM 647 C CA . TYR A 1 82 ? 7.252 -3.866 -18.773 1.00 83.25 82 TYR A CA 1
ATOM 648 C C . TYR A 1 82 ? 7.554 -4.231 -17.318 1.00 83.25 82 TYR A C 1
ATOM 650 O O . TYR A 1 82 ? 7.131 -5.291 -16.863 1.00 83.25 82 TYR A O 1
ATOM 658 N N . ILE A 1 83 ? 8.271 -3.378 -16.582 1.00 84.56 83 ILE A N 1
ATOM 659 C CA . ILE A 1 83 ? 8.723 -3.686 -15.218 1.00 84.56 83 ILE A CA 1
ATOM 660 C C . ILE A 1 83 ? 8.123 -2.694 -14.227 1.00 84.56 83 ILE A C 1
ATOM 662 O O . ILE A 1 83 ? 7.421 -3.091 -13.297 1.00 84.56 83 ILE A O 1
ATOM 666 N N . ARG A 1 84 ? 8.347 -1.392 -14.429 1.00 85.12 84 ARG A N 1
ATOM 667 C CA . ARG A 1 84 ? 7.940 -0.374 -13.450 1.00 85.12 84 ARG A CA 1
ATOM 668 C C . ARG A 1 84 ? 6.421 -0.263 -13.317 1.00 85.12 84 ARG A C 1
ATOM 670 O O . ARG A 1 84 ? 5.918 -0.296 -12.198 1.00 85.12 84 ARG A O 1
ATOM 677 N N . VAL A 1 85 ? 5.696 -0.145 -14.429 1.00 84.69 85 VAL A N 1
ATOM 678 C CA . VAL A 1 85 ? 4.234 0.026 -14.411 1.00 84.69 85 VAL A CA 1
ATOM 679 C C . VAL A 1 85 ? 3.532 -1.149 -13.705 1.00 84.69 85 VAL A C 1
ATOM 681 O O . VAL A 1 85 ? 2.748 -0.888 -12.792 1.00 84.69 85 VAL A O 1
ATOM 684 N N . PRO A 1 86 ? 3.829 -2.429 -14.010 1.00 87.00 86 PRO A N 1
ATOM 685 C CA . PRO A 1 86 ? 3.252 -3.557 -13.273 1.00 87.00 86 PRO A CA 1
ATOM 686 C C . PRO A 1 86 ? 3.590 -3.564 -11.777 1.00 87.00 86 PRO A C 1
ATOM 688 O O . PRO A 1 86 ? 2.716 -3.852 -10.958 1.00 87.00 86 PRO A O 1
ATOM 691 N N . ILE A 1 87 ? 4.829 -3.215 -11.406 1.00 91.00 87 ILE A N 1
ATOM 692 C CA . ILE A 1 87 ? 5.258 -3.116 -10.001 1.00 91.00 87 ILE A CA 1
ATOM 693 C C . ILE A 1 87 ? 4.466 -2.031 -9.264 1.00 91.00 87 ILE A C 1
ATOM 695 O O . ILE A 1 87 ? 3.966 -2.276 -8.165 1.00 91.00 87 ILE A O 1
ATOM 699 N N . ASP A 1 88 ? 4.307 -0.854 -9.873 1.00 87.88 88 ASP A N 1
ATOM 700 C CA . ASP A 1 88 ? 3.554 0.260 -9.293 1.00 87.88 88 ASP A CA 1
ATOM 701 C C . ASP A 1 88 ? 2.067 -0.106 -9.118 1.00 87.88 88 ASP A C 1
ATOM 703 O O . ASP A 1 88 ? 1.468 0.193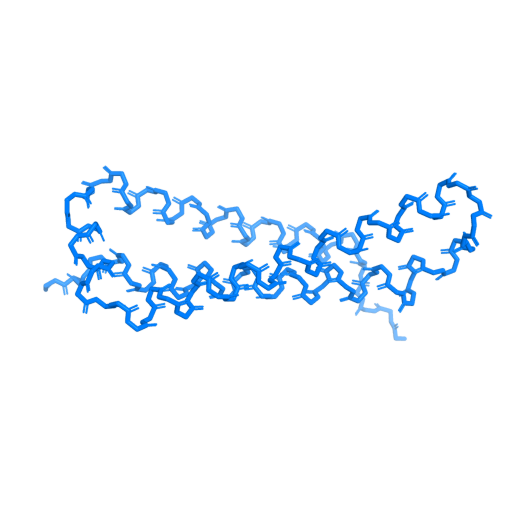 -8.079 1.00 87.88 88 ASP A O 1
ATOM 707 N N . VAL A 1 89 ? 1.474 -0.822 -10.080 1.00 88.62 89 VAL A N 1
ATOM 708 C CA . VAL A 1 89 ? 0.093 -1.329 -9.980 1.00 88.62 89 VAL A CA 1
ATOM 709 C C . VAL A 1 89 ? -0.035 -2.343 -8.840 1.00 88.62 89 VAL A C 1
ATOM 711 O O . VAL A 1 89 ? -0.919 -2.203 -7.991 1.00 88.62 89 VAL A O 1
ATOM 714 N N . ALA A 1 90 ? 0.862 -3.330 -8.770 1.00 91.12 90 ALA A N 1
ATOM 715 C CA . ALA A 1 90 ? 0.853 -4.347 -7.720 1.00 91.12 90 ALA A CA 1
ATOM 716 C C . ALA A 1 90 ? 1.016 -3.729 -6.323 1.00 91.12 90 ALA A C 1
ATOM 718 O O . ALA A 1 90 ? 0.252 -4.045 -5.406 1.00 91.12 90 ALA A O 1
ATOM 719 N N . ALA A 1 91 ? 1.958 -2.795 -6.171 1.00 91.44 91 ALA A N 1
ATOM 720 C CA . ALA A 1 91 ? 2.148 -2.047 -4.934 1.00 91.44 91 ALA A CA 1
ATOM 721 C C . ALA A 1 91 ? 0.881 -1.279 -4.544 1.00 91.44 91 ALA A C 1
ATOM 723 O O . ALA A 1 91 ? 0.438 -1.35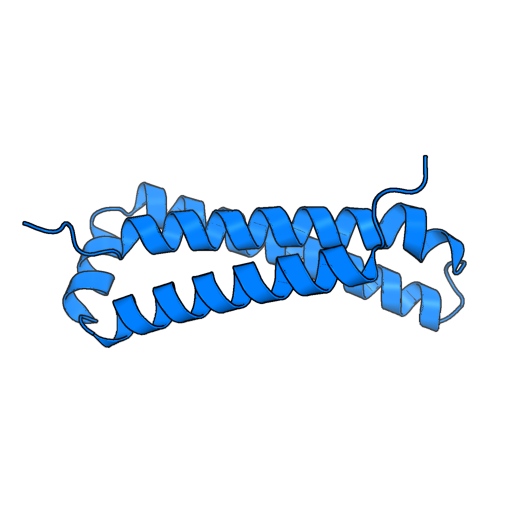7 -3.400 1.00 91.44 91 ALA A O 1
ATOM 724 N N . THR A 1 92 ? 0.256 -0.588 -5.497 1.00 90.25 92 THR A N 1
ATOM 725 C CA . THR A 1 92 ? -0.963 0.190 -5.252 1.00 90.25 92 THR A CA 1
ATOM 726 C C . THR A 1 92 ? -2.119 -0.693 -4.780 1.00 90.25 92 THR A C 1
ATOM 728 O O . THR A 1 92 ? -2.808 -0.338 -3.820 1.00 90.25 92 THR A O 1
ATOM 731 N N . ILE A 1 93 ? -2.306 -1.868 -5.389 1.00 91.25 93 ILE A N 1
ATOM 732 C CA . ILE A 1 93 ? -3.327 -2.842 -4.974 1.00 91.25 93 ILE A CA 1
ATOM 733 C C . ILE A 1 93 ? -3.067 -3.314 -3.539 1.00 91.25 93 ILE A C 1
ATOM 735 O O . ILE A 1 93 ? -3.982 -3.302 -2.713 1.00 91.25 93 ILE A O 1
ATOM 739 N N . LEU A 1 94 ? -1.824 -3.681 -3.215 1.00 93.00 94 LEU A N 1
ATOM 740 C CA . LEU A 1 94 ? -1.452 -4.151 -1.877 1.00 93.00 94 LEU A CA 1
ATOM 741 C C . LEU A 1 94 ? -1.628 -3.063 -0.815 1.00 93.00 94 LEU A C 1
ATOM 743 O O . LEU A 1 94 ? -2.222 -3.317 0.233 1.00 93.00 94 LEU A O 1
ATOM 747 N N . LEU A 1 95 ? -1.167 -1.843 -1.088 1.00 92.06 95 LEU A N 1
ATOM 748 C CA . LEU A 1 95 ? -1.315 -0.710 -0.174 1.00 92.06 95 LEU A CA 1
ATOM 749 C C . LEU A 1 95 ? -2.794 -0.374 0.053 1.00 92.06 95 LEU A C 1
ATOM 751 O O . LEU A 1 95 ? -3.219 -0.197 1.195 1.00 92.06 95 LEU A O 1
ATOM 755 N N . THR A 1 96 ? -3.602 -0.382 -1.008 1.00 91.06 96 THR A N 1
ATOM 756 C CA . THR A 1 96 ? -5.054 -0.174 -0.910 1.00 91.06 96 THR A CA 1
ATOM 757 C C . THR A 1 96 ? -5.710 -1.274 -0.077 1.00 91.06 96 THR A C 1
ATOM 759 O O . THR A 1 96 ? -6.482 -0.979 0.835 1.00 91.06 96 THR A O 1
ATOM 762 N N . TYR A 1 97 ? -5.367 -2.541 -0.324 1.00 91.12 97 TYR A N 1
ATOM 763 C CA . TYR A 1 97 ? -5.894 -3.677 0.435 1.00 91.12 97 TYR A CA 1
ATOM 764 C C . TYR A 1 97 ? -5.512 -3.605 1.919 1.00 91.12 97 TYR A C 1
ATOM 766 O O . TYR A 1 97 ? -6.350 -3.836 2.793 1.00 91.12 97 TYR A O 1
ATOM 774 N N . SER A 1 98 ? -4.273 -3.209 2.216 1.00 93.06 98 SER A N 1
ATOM 775 C CA . SER A 1 98 ? -3.815 -2.973 3.583 1.00 93.06 98 SER A CA 1
ATOM 776 C C . SER A 1 98 ? -4.651 -1.905 4.295 1.00 93.06 98 SER A C 1
ATOM 778 O O . SER A 1 98 ? -5.101 -2.137 5.422 1.00 93.06 98 SER A O 1
ATOM 780 N N . LEU A 1 99 ? -4.912 -0.774 3.626 1.00 90.00 99 LEU A N 1
ATOM 781 C CA . LEU A 1 99 ? -5.739 0.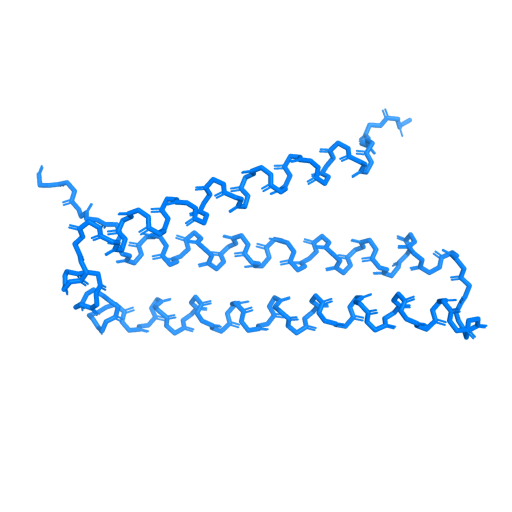310 4.162 1.00 90.00 99 LEU A CA 1
ATOM 782 C C . LEU A 1 99 ? -7.190 -0.120 4.380 1.00 90.00 99 LEU A C 1
ATOM 784 O O . LEU A 1 99 ? -7.795 0.283 5.372 1.00 90.00 99 LEU A O 1
ATOM 788 N N . VAL A 1 100 ? -7.748 -0.954 3.498 1.00 90.44 100 VAL A N 1
ATOM 789 C CA . VAL A 1 100 ? -9.100 -1.506 3.665 1.00 90.44 100 VAL A CA 1
ATOM 790 C C . VAL A 1 100 ? -9.178 -2.375 4.920 1.00 90.44 100 VAL A C 1
ATOM 792 O O . VAL A 1 100 ? -10.058 -2.145 5.750 1.00 90.44 100 VAL A O 1
ATOM 795 N N . ILE A 1 101 ? -8.236 -3.309 5.115 1.00 90.88 101 ILE A N 1
ATOM 796 C CA . ILE A 1 101 ? -8.199 -4.139 6.332 1.00 90.88 101 ILE A CA 1
ATOM 797 C C . ILE A 1 101 ? -8.040 -3.252 7.568 1.00 90.88 101 ILE A C 1
ATOM 799 O O . ILE A 1 101 ? -8.769 -3.416 8.545 1.00 90.88 101 ILE A O 1
ATOM 803 N N . LEU A 1 102 ? -7.115 -2.287 7.528 1.00 90.19 102 LEU A N 1
ATOM 804 C CA . LEU A 1 102 ? -6.885 -1.384 8.652 1.00 90.19 102 LEU A CA 1
ATOM 805 C C . LEU A 1 102 ? -8.150 -0.593 8.993 1.00 90.19 102 LEU A C 1
ATOM 807 O O . LEU A 1 102 ? -8.525 -0.506 10.162 1.00 90.19 102 LEU A O 1
ATOM 811 N N . TYR A 1 103 ? -8.840 -0.076 7.975 1.00 88.06 103 TYR A N 1
ATOM 812 C CA . TYR A 1 103 ? -10.104 0.628 8.131 1.00 88.06 103 TYR A CA 1
ATOM 813 C C . TYR A 1 103 ? -11.173 -0.263 8.774 1.00 88.06 103 TYR A C 1
ATOM 815 O O . TYR A 1 103 ? -11.841 0.169 9.713 1.00 88.06 103 TYR A O 1
ATOM 823 N N . GLU A 1 104 ? -11.322 -1.515 8.338 1.00 86.69 104 GLU A N 1
ATOM 824 C CA . GLU A 1 104 ? -12.242 -2.468 8.972 1.00 86.69 104 GLU A CA 1
ATOM 825 C C . GLU A 1 104 ? -11.871 -2.779 10.425 1.00 86.69 104 GLU A C 1
ATOM 827 O O . GLU A 1 104 ? -12.751 -2.978 11.273 1.00 86.69 104 GLU A O 1
ATOM 832 N N . VAL A 1 105 ? -10.577 -2.797 10.747 1.00 86.94 105 VAL A N 1
ATOM 833 C CA . VAL A 1 105 ? -10.113 -2.980 12.120 1.00 86.94 105 VAL A CA 1
ATOM 834 C C . VAL A 1 105 ? -10.481 -1.785 12.986 1.00 86.94 105 VAL A C 1
ATOM 836 O O . VAL A 1 105 ? -11.013 -2.012 14.066 1.00 86.94 105 VAL A O 1
ATOM 839 N N . ILE A 1 106 ? -10.315 -0.542 12.539 1.00 87.31 106 ILE A N 1
ATOM 840 C CA . ILE A 1 106 ? -10.552 0.647 13.386 1.00 87.31 106 ILE A CA 1
ATOM 841 C C . ILE A 1 106 ? -11.992 1.186 13.339 1.00 87.31 106 ILE A C 1
ATOM 843 O O . ILE A 1 106 ? -12.426 1.864 14.268 1.00 87.31 106 ILE A O 1
ATOM 847 N N . LYS A 1 107 ? -12.770 0.883 12.288 1.00 83.38 107 LYS A N 1
ATOM 848 C CA . LYS A 1 107 ? -14.117 1.443 12.086 1.00 83.38 107 LYS A CA 1
ATOM 849 C C . LYS A 1 107 ? -15.052 1.101 13.259 1.00 83.38 107 LYS A C 1
ATOM 851 O O . LYS A 1 107 ? -15.314 -0.083 13.490 1.00 83.38 107 LYS A O 1
ATOM 856 N N . PRO A 1 108 ? -15.661 2.083 13.944 1.00 71.88 108 PRO A N 1
ATOM 857 C CA . PRO A 1 108 ? -16.664 1.804 14.969 1.00 71.88 108 PRO A CA 1
ATOM 858 C C . PRO A 1 108 ? -17.793 0.952 14.381 1.00 71.88 108 PRO A C 1
ATOM 860 O O . PRO A 1 108 ? -18.320 1.281 13.313 1.00 71.88 108 PRO A O 1
ATOM 863 N N . ARG A 1 109 ? -18.171 -0.151 15.045 1.00 66.06 109 ARG A N 1
ATOM 864 C CA . ARG A 1 109 ? -19.454 -0.789 14.712 1.00 66.06 109 ARG A CA 1
ATOM 865 C C . ARG A 1 109 ? -20.527 0.237 15.074 1.00 66.06 109 ARG A C 1
ATOM 867 O O . ARG A 1 109 ? -20.541 0.704 16.210 1.00 66.06 109 ARG A O 1
ATOM 874 N N . ARG A 1 110 ? -21.343 0.655 14.098 1.00 57.50 110 ARG A N 1
ATOM 875 C CA . ARG A 1 110 ? -22.586 1.364 14.422 1.00 57.50 110 ARG A CA 1
ATOM 876 C C . ARG A 1 110 ? -23.388 0.394 15.291 1.00 57.50 110 ARG A C 1
ATOM 878 O O . ARG A 1 110 ? -23.548 -0.755 14.879 1.00 57.50 110 ARG A O 1
ATOM 885 N N . ALA A 1 111 ? -23.701 0.835 16.507 1.00 46.88 111 ALA A N 1
ATOM 886 C CA . ALA A 1 111 ? -24.661 0.172 17.376 1.00 46.88 111 ALA A CA 1
ATOM 887 C C . ALA A 1 111 ? -26.047 0.242 16.730 1.00 46.88 111 ALA A C 1
ATOM 889 O O . ALA A 1 111 ? -26.283 1.243 16.009 1.00 46.88 111 ALA A O 1
#

Radius of gyration: 17.3 Å; chains: 1; bounding box: 46×22×51 Å

Sequence (111 aa):
MEYLNPVLVGIFASTIASYLTFKVYSSSMRRTDYSIARLFLRRRDTIKSLKVLIAGFTIFASGRLVSMLILLGILEESAIYYIRVPIDVAATILLTYSLVILYEVIKPRRA

pLDDT: mean 85.17, std 9.61, range [43.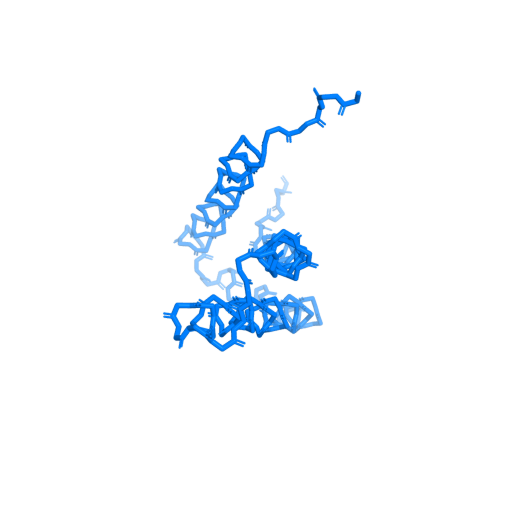88, 94.5]